Protein AF-T1Z226-F1 (afdb_monomer)

Structure (mmCIF, N/CA/C/O backbone):
data_AF-T1Z226-F1
#
_entry.id   AF-T1Z226-F1
#
loop_
_atom_site.group_PDB
_atom_site.id
_atom_site.type_symbol
_atom_site.label_atom_id
_atom_site.label_alt_id
_atom_site.label_comp_id
_atom_site.label_asym_id
_atom_site.label_entity_id
_atom_site.label_seq_id
_atom_site.pdbx_PDB_ins_code
_atom_site.Cartn_x
_atom_site.Cartn_y
_atom_site.Cartn_z
_atom_site.occupancy
_atom_site.B_iso_or_equiv
_atom_site.auth_seq_id
_atom_site.auth_comp_id
_atom_site.auth_asym_id
_atom_site.auth_atom_id
_atom_site.pdbx_PDB_model_num
ATOM 1 N N . LYS A 1 1 ? 1.326 -15.860 8.886 1.00 50.84 1 LYS A N 1
ATOM 2 C CA . LYS A 1 1 ? 2.769 -15.517 8.997 1.00 50.84 1 LYS A CA 1
ATOM 3 C C . LYS A 1 1 ? 2.866 -13.996 9.048 1.00 50.84 1 LYS A C 1
ATOM 5 O O . LYS A 1 1 ? 2.553 -13.371 8.050 1.00 50.84 1 LYS A O 1
ATOM 10 N N . GLY A 1 2 ? 3.148 -13.412 10.214 1.00 67.94 2 GLY A N 1
ATOM 11 C CA . GLY A 1 2 ? 3.230 -11.954 10.384 1.00 67.94 2 GLY A CA 1
ATOM 12 C C . GLY A 1 2 ? 4.636 -11.406 10.130 1.00 67.94 2 GLY A C 1
ATOM 13 O O . GLY A 1 2 ? 5.591 -12.174 9.987 1.00 67.94 2 GLY A O 1
ATOM 14 N N . ILE A 1 3 ? 4.762 -10.080 10.102 1.00 77.69 3 ILE A N 1
ATOM 15 C CA . ILE A 1 3 ? 6.046 -9.384 9.964 1.00 77.69 3 ILE A CA 1
ATOM 16 C C . ILE A 1 3 ? 6.856 -9.580 11.256 1.00 77.69 3 ILE A C 1
ATOM 18 O O . ILE A 1 3 ? 6.440 -9.135 12.324 1.00 77.69 3 ILE A O 1
ATOM 22 N N . LYS A 1 4 ? 8.026 -10.229 11.170 1.00 82.81 4 LYS A N 1
ATOM 23 C CA . LYS A 1 4 ? 9.007 -10.241 12.268 1.00 82.81 4 LYS A CA 1
ATOM 24 C C . LYS A 1 4 ? 9.731 -8.892 12.286 1.00 82.81 4 LYS A C 1
ATOM 26 O O . LYS A 1 4 ? 10.459 -8.570 11.349 1.00 82.81 4 LYS A O 1
ATOM 31 N N . GLY A 1 5 ? 9.489 -8.095 13.324 1.00 87.56 5 GLY A N 1
ATOM 32 C CA . GLY A 1 5 ? 10.114 -6.782 13.498 1.00 87.56 5 GLY A CA 1
ATOM 33 C C . GLY A 1 5 ? 11.606 -6.863 13.839 1.00 87.56 5 GLY A C 1
ATOM 34 O O . GLY A 1 5 ? 12.112 -7.902 14.258 1.00 87.56 5 GLY A O 1
ATOM 35 N N . ARG A 1 6 ? 12.309 -5.738 13.679 1.00 92.06 6 ARG A N 1
ATOM 36 C CA . ARG A 1 6 ? 13.689 -5.524 14.143 1.00 92.06 6 ARG A CA 1
ATOM 37 C C . ARG A 1 6 ? 13.748 -4.177 14.863 1.00 92.06 6 ARG A C 1
ATOM 39 O O . ARG A 1 6 ? 13.086 -3.238 14.423 1.00 92.06 6 ARG A O 1
ATOM 46 N N . LEU A 1 7 ? 14.547 -4.076 15.929 1.00 93.69 7 LEU A N 1
ATOM 47 C CA . LEU A 1 7 ? 14.773 -2.814 16.645 1.00 93.69 7 LEU A CA 1
ATOM 48 C C . LEU A 1 7 ? 15.163 -1.698 15.654 1.00 93.69 7 LEU A C 1
ATOM 50 O O . LEU A 1 7 ? 15.995 -1.920 14.772 1.00 93.69 7 LEU A O 1
ATOM 54 N N . ASN A 1 8 ? 14.529 -0.530 15.785 1.00 94.12 8 ASN A N 1
ATOM 55 C CA . ASN A 1 8 ? 14.672 0.650 14.916 1.00 94.12 8 ASN A CA 1
ATOM 56 C C . ASN A 1 8 ? 14.222 0.487 13.447 1.00 94.12 8 ASN A C 1
ATOM 58 O O . ASN A 1 8 ? 14.476 1.374 12.634 1.00 94.12 8 ASN A O 1
ATOM 62 N N . ARG A 1 9 ? 13.536 -0.605 13.070 1.00 92.62 9 ARG A N 1
ATOM 63 C CA . ARG A 1 9 ? 12.965 -0.780 11.723 1.00 92.62 9 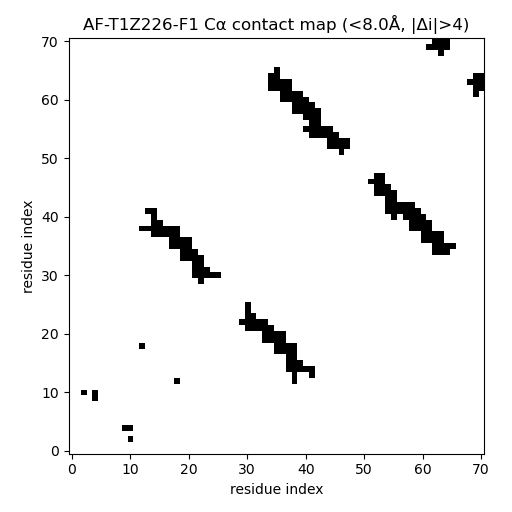ARG A CA 1
ATOM 64 C C . ARG A 1 9 ? 11.442 -0.712 11.765 1.00 92.62 9 ARG A C 1
ATOM 66 O O . ARG A 1 9 ? 10.798 -1.584 12.344 1.00 92.62 9 ARG A O 1
ATOM 73 N N . LEU A 1 10 ? 10.873 0.279 11.080 1.00 92.44 10 LEU A N 1
ATOM 74 C CA . LEU A 1 10 ? 9.430 0.342 10.859 1.00 92.44 10 LEU A CA 1
ATOM 75 C C . LEU A 1 10 ? 8.972 -0.845 9.990 1.00 92.44 10 LEU A C 1
ATOM 77 O O . LEU A 1 10 ? 9.643 -1.161 9.002 1.00 92.44 10 LEU A O 1
ATOM 81 N N . PRO A 1 11 ? 7.850 -1.506 10.326 1.00 91.69 11 PRO A N 1
ATOM 82 C CA . PRO A 1 11 ? 7.257 -2.525 9.468 1.00 91.69 11 PRO A CA 1
ATOM 83 C C . PRO A 1 11 ? 6.928 -1.945 8.089 1.00 91.69 11 PRO A C 1
ATOM 85 O O . PRO A 1 11 ? 6.275 -0.908 7.986 1.00 91.69 11 PRO A O 1
ATOM 88 N N . SER A 1 12 ? 7.370 -2.62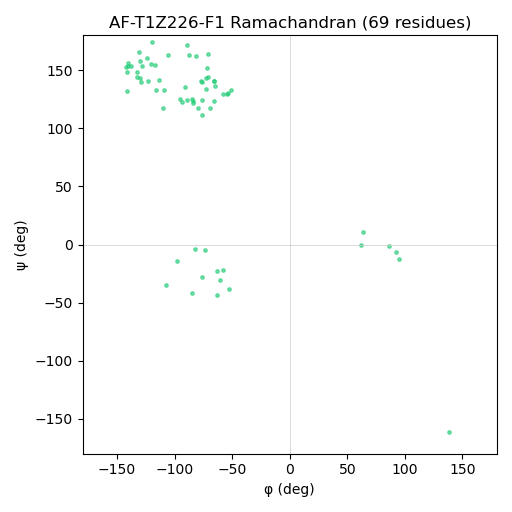1 7.032 1.00 91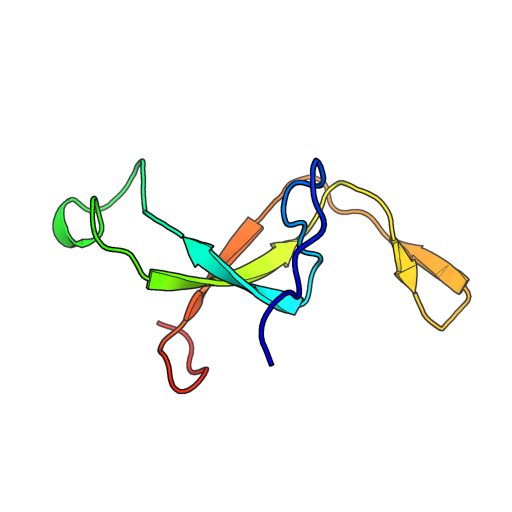.44 12 SER A N 1
ATOM 89 C CA . SER A 1 12 ? 7.074 -2.261 5.645 1.00 91.44 12 SER A CA 1
ATOM 90 C C . SER A 1 12 ? 6.277 -3.370 4.967 1.00 91.44 12 SER A C 1
ATOM 92 O O . SER A 1 12 ? 6.393 -4.534 5.347 1.00 91.44 12 SER A O 1
ATOM 94 N N . ALA A 1 13 ? 5.513 -3.004 3.943 1.00 91.88 13 ALA A N 1
ATOM 95 C CA . ALA A 1 13 ? 4.697 -3.914 3.149 1.00 91.88 13 ALA A CA 1
ATOM 96 C C . ALA A 1 13 ? 4.819 -3.567 1.656 1.00 91.88 13 ALA A C 1
ATOM 98 O O . ALA A 1 13 ? 5.096 -2.416 1.299 1.00 91.88 13 ALA A O 1
ATOM 99 N N . CYS A 1 14 ? 4.615 -4.565 0.804 1.00 91.31 14 CYS A N 1
ATOM 100 C CA . CYS A 1 14 ? 4.646 -4.484 -0.652 1.00 91.31 14 CYS A CA 1
ATOM 101 C C . CYS A 1 14 ? 3.289 -4.883 -1.252 1.00 91.31 14 CYS A C 1
ATOM 103 O O . CYS A 1 14 ? 2.367 -5.304 -0.551 1.00 91.31 14 CYS A O 1
ATOM 105 N N . VAL A 1 15 ? 3.157 -4.742 -2.573 1.00 91.94 15 VAL A N 1
ATOM 106 C CA . VAL A 1 15 ? 1.981 -5.228 -3.311 1.00 91.94 15 VAL A CA 1
ATOM 107 C C . VAL A 1 15 ? 1.751 -6.718 -3.025 1.00 91.94 15 VAL A C 1
ATOM 109 O O . VAL A 1 15 ? 2.672 -7.523 -3.153 1.00 91.94 15 VAL A O 1
ATOM 112 N N . GLY A 1 16 ? 0.521 -7.076 -2.653 1.00 89.50 16 GLY A N 1
ATOM 113 C CA . GLY A 1 16 ? 0.103 -8.433 -2.291 1.00 89.50 16 GLY A CA 1
ATOM 114 C C . GLY A 1 16 ? 0.127 -8.739 -0.790 1.00 89.50 16 GLY A C 1
ATOM 115 O O . GLY A 1 16 ? -0.465 -9.735 -0.376 1.00 89.50 16 GLY A O 1
ATOM 116 N N . ASP A 1 17 ? 0.740 -7.890 0.038 1.00 90.88 17 ASP A N 1
ATOM 117 C CA . ASP A 1 17 ? 0.760 -8.102 1.485 1.00 90.88 17 ASP A CA 1
ATOM 118 C C . ASP A 1 17 ? -0.578 -7.727 2.136 1.00 90.88 17 ASP A C 1
ATOM 120 O O . ASP A 1 17 ? -1.204 -6.713 1.804 1.00 90.88 17 ASP A O 1
ATOM 124 N N . MET A 1 18 ? -0.989 -8.536 3.118 1.00 90.00 18 MET A N 1
ATOM 125 C CA . MET A 1 18 ? -2.129 -8.240 3.982 1.00 90.00 18 MET A CA 1
A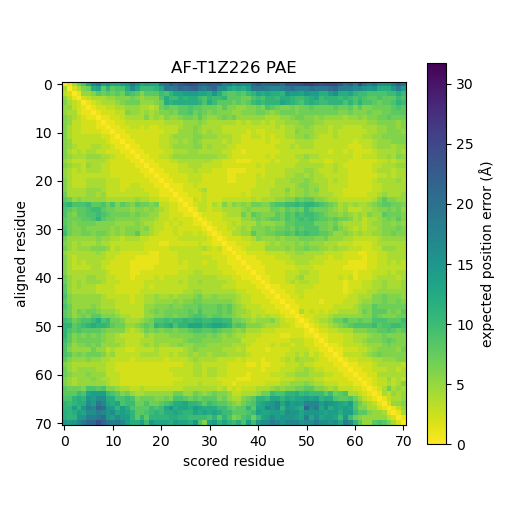TOM 126 C C . MET A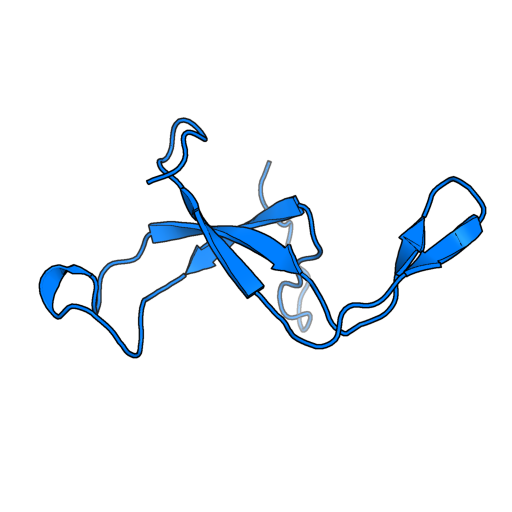 1 18 ? -1.689 -7.334 5.135 1.00 90.00 18 MET A C 1
ATOM 128 O O . MET A 1 18 ? -0.827 -7.694 5.939 1.00 90.00 18 MET A O 1
ATOM 132 N N . VAL A 1 19 ? -2.315 -6.167 5.236 1.00 91.38 19 VAL A N 1
ATOM 133 C CA . VAL A 1 19 ? -2.043 -5.137 6.239 1.00 91.38 19 VAL A CA 1
ATOM 134 C C . VAL A 1 19 ? -3.284 -4.840 7.072 1.00 91.38 19 VAL A C 1
ATOM 136 O O . VAL A 1 19 ? -4.413 -5.036 6.631 1.00 91.38 19 VAL A O 1
ATOM 139 N N . MET A 1 20 ? -3.076 -4.335 8.286 1.00 91.25 20 MET A N 1
ATOM 140 C CA . MET A 1 20 ? -4.156 -3.813 9.123 1.00 91.25 20 MET A CA 1
ATOM 141 C C . MET A 1 20 ? -4.272 -2.308 8.901 1.00 91.25 20 MET A C 1
ATOM 143 O O . MET A 1 20 ? -3.302 -1.576 9.094 1.00 91.25 20 MET A O 1
ATOM 147 N N . ALA A 1 21 ? -5.452 -1.847 8.490 1.00 92.06 21 ALA A N 1
ATOM 148 C CA . ALA A 1 21 ? -5.698 -0.454 8.140 1.00 92.06 21 ALA A CA 1
ATOM 149 C C . ALA A 1 21 ? -6.947 0.101 8.840 1.00 92.06 21 ALA A C 1
ATOM 151 O O . ALA A 1 21 ? -7.844 -0.634 9.254 1.00 92.06 21 ALA A O 1
ATOM 152 N N . THR A 1 22 ? -7.006 1.429 8.960 1.00 92.75 22 THR A N 1
ATOM 153 C CA . THR A 1 22 ? -8.188 2.161 9.438 1.00 92.75 22 THR A CA 1
ATOM 154 C C . THR A 1 22 ? -8.621 3.178 8.391 1.00 92.75 22 THR A C 1
ATOM 156 O O . THR A 1 22 ? -7.790 3.836 7.761 1.00 92.75 22 THR A O 1
ATOM 159 N N . VAL A 1 23 ? -9.932 3.336 8.206 1.00 92.38 23 VAL A N 1
ATOM 160 C CA . VAL A 1 23 ? -10.479 4.308 7.252 1.00 92.38 23 VAL A CA 1
ATOM 161 C C . VAL A 1 23 ? -10.454 5.707 7.871 1.00 92.38 23 VAL A C 1
ATOM 163 O O . VAL A 1 23 ? -11.117 5.964 8.879 1.00 92.38 23 VAL A O 1
ATOM 166 N N . LYS A 1 24 ? -9.697 6.628 7.262 1.00 91.62 24 LYS A N 1
ATOM 167 C CA . LYS A 1 24 ? -9.619 8.041 7.685 1.00 91.62 24 LYS A CA 1
ATOM 168 C C . LYS A 1 24 ? -10.739 8.902 7.091 1.00 91.62 24 LYS A C 1
ATOM 170 O O . LYS A 1 24 ? -11.317 9.725 7.795 1.00 91.62 24 LYS A O 1
ATOM 175 N N . LYS A 1 25 ? -11.057 8.702 5.809 1.00 91.81 25 LYS A N 1
ATOM 176 C CA . LYS A 1 25 ? -12.114 9.408 5.064 1.00 91.81 25 LYS A CA 1
ATOM 177 C C . LYS A 1 25 ? -13.010 8.379 4.370 1.00 91.81 25 LYS A C 1
ATOM 179 O O . LYS A 1 25 ? -12.501 7.388 3.864 1.00 91.81 25 LYS A O 1
ATOM 184 N N . GLY A 1 26 ? -14.322 8.606 4.367 1.00 90.38 26 GLY A N 1
ATOM 185 C CA . GLY A 1 26 ? -15.314 7.681 3.798 1.00 90.38 26 GLY A CA 1
ATOM 186 C C . GLY A 1 26 ? -16.567 7.542 4.664 1.00 90.38 26 GLY A C 1
ATOM 187 O O . GLY A 1 26 ? -16.814 8.399 5.523 1.00 90.38 26 GLY A O 1
ATOM 188 N N . LYS A 1 27 ? -17.330 6.460 4.447 1.00 91.62 27 LYS A N 1
ATOM 189 C CA . LYS A 1 27 ? -18.565 6.135 5.183 1.00 91.62 27 LYS A CA 1
ATOM 190 C C . LYS A 1 27 ? -18.325 6.135 6.704 1.00 91.62 27 LYS A C 1
ATOM 192 O O . LYS A 1 27 ? -17.368 5.486 7.138 1.00 91.62 27 LYS A O 1
ATOM 197 N N . PRO A 1 28 ? -19.156 6.824 7.511 1.00 90.94 28 PRO A N 1
ATOM 198 C CA . PRO A 1 28 ? -18.999 6.880 8.966 1.00 90.94 28 PRO A CA 1
ATOM 199 C C . PRO A 1 28 ? -18.901 5.501 9.630 1.00 90.94 28 PRO A C 1
ATOM 201 O O . PRO A 1 28 ? -18.046 5.315 10.492 1.00 90.94 28 PRO A O 1
ATOM 204 N N . ASP A 1 29 ? -19.664 4.514 9.149 1.00 89.00 29 ASP A N 1
ATOM 205 C CA . ASP A 1 29 ? -19.714 3.154 9.713 1.00 89.00 29 ASP A CA 1
ATOM 206 C C . ASP A 1 29 ? -18.393 2.383 9.642 1.00 89.00 29 ASP A C 1
ATOM 208 O O . ASP A 1 29 ? -18.184 1.424 10.393 1.00 89.00 29 ASP A O 1
ATOM 212 N N . LEU A 1 30 ? -17.514 2.777 8.715 1.00 87.38 30 LEU A N 1
ATOM 213 C CA . LEU A 1 30 ? -16.215 2.149 8.476 1.00 87.38 30 LEU A CA 1
ATOM 214 C C . LEU A 1 30 ? -15.066 2.895 9.166 1.00 87.38 30 LEU A C 1
ATOM 216 O O . LEU A 1 30 ? -13.959 2.364 9.267 1.00 87.38 30 LEU A O 1
ATOM 220 N N . ARG A 1 31 ? -15.297 4.125 9.638 1.00 89.75 31 ARG A N 1
ATOM 221 C CA . ARG A 1 31 ? -14.267 4.913 10.323 1.00 89.75 31 ARG A CA 1
ATOM 222 C C . ARG A 1 31 ? -13.993 4.333 11.707 1.00 89.75 31 ARG A C 1
ATOM 224 O O . ARG A 1 31 ? -14.863 3.739 12.333 1.00 89.75 31 ARG A O 1
ATOM 231 N N . LYS A 1 32 ? -12.765 4.529 12.196 1.00 89.12 32 LYS A N 1
ATOM 232 C CA . LYS A 1 32 ? -12.285 4.076 13.522 1.00 89.12 32 LYS A CA 1
ATOM 233 C C . LYS A 1 32 ? -12.287 2.551 13.749 1.00 89.12 32 LYS A C 1
ATOM 235 O O . LYS A 1 32 ? -11.837 2.114 14.801 1.00 89.12 32 LYS A O 1
ATOM 240 N N . LYS A 1 33 ? -12.720 1.741 12.777 1.00 89.75 33 LYS A N 1
ATOM 241 C CA . LYS A 1 33 ? -12.608 0.277 12.810 1.00 89.75 33 LYS A CA 1
ATOM 242 C C . LYS A 1 33 ? -11.297 -0.165 12.161 1.00 89.75 33 LYS A C 1
ATOM 244 O O . LYS A 1 33 ? -10.929 0.347 11.102 1.00 89.75 33 LYS A O 1
ATOM 249 N N . VAL A 1 34 ? -10.603 -1.104 12.801 1.00 91.19 34 VAL A N 1
ATOM 250 C CA . VAL A 1 34 ? -9.422 -1.769 12.232 1.00 91.19 34 VAL A CA 1
ATOM 251 C C . VAL A 1 34 ? -9.910 -2.914 11.357 1.00 91.19 34 VAL A C 1
ATOM 253 O O . VAL A 1 34 ? -10.655 -3.770 11.830 1.00 91.19 34 VAL A O 1
ATOM 256 N N . MET A 1 35 ? -9.519 -2.914 10.085 1.00 90.31 35 MET A N 1
ATOM 257 C CA . MET A 1 35 ? -9.893 -3.957 9.131 1.00 90.31 35 MET A CA 1
ATOM 258 C C . MET A 1 35 ? -8.668 -4.434 8.343 1.00 90.31 35 MET A C 1
ATOM 260 O O . MET A 1 35 ? -7.750 -3.638 8.110 1.00 90.31 35 MET A O 1
ATOM 264 N N . PRO A 1 36 ? -8.634 -5.714 7.932 1.00 91.94 36 PRO A N 1
ATOM 265 C CA . PRO A 1 36 ? -7.595 -6.189 7.041 1.00 91.94 36 PRO A CA 1
ATOM 266 C C . PRO A 1 36 ? -7.795 -5.609 5.637 1.00 91.94 36 PRO A C 1
ATOM 268 O O . PRO A 1 36 ? -8.917 -5.429 5.160 1.00 91.94 36 PRO A O 1
ATOM 271 N N . ALA A 1 37 ? -6.690 -5.306 4.973 1.00 92.94 37 ALA A N 1
ATOM 272 C CA . ALA A 1 37 ? -6.655 -4.832 3.601 1.00 92.94 37 ALA A CA 1
ATOM 273 C C . ALA A 1 37 ? -5.456 -5.440 2.870 1.00 92.94 37 ALA A C 1
ATOM 275 O O . ALA A 1 37 ? -4.447 -5.764 3.491 1.00 92.94 37 ALA A O 1
ATOM 276 N N . VAL A 1 38 ? -5.553 -5.578 1.554 1.00 93.31 38 VAL A N 1
ATOM 277 C CA . VAL A 1 38 ? -4.456 -6.023 0.689 1.00 93.31 38 VAL A CA 1
ATOM 278 C C . VAL A 1 38 ? -3.971 -4.841 -0.137 1.00 93.31 38 VAL A C 1
ATOM 280 O O . VAL A 1 38 ? -4.778 -4.109 -0.710 1.00 93.31 38 VAL A O 1
ATOM 283 N N . ILE A 1 39 ? -2.655 -4.640 -0.205 1.00 93.56 39 ILE A N 1
ATOM 284 C CA . ILE A 1 39 ? -2.053 -3.606 -1.058 1.00 93.56 39 ILE A CA 1
ATOM 285 C C . ILE A 1 39 ? -2.084 -4.088 -2.510 1.00 93.56 39 ILE A C 1
ATOM 287 O O . ILE A 1 39 ? -1.540 -5.144 -2.821 1.00 93.56 39 ILE A O 1
ATOM 291 N N . VAL A 1 40 ? -2.687 -3.308 -3.408 1.00 93.81 40 VAL A N 1
ATOM 292 C CA . VAL A 1 40 ? -2.854 -3.674 -4.828 1.00 93.81 40 VAL A CA 1
ATOM 293 C C . VAL A 1 40 ? -1.937 -2.859 -5.735 1.00 93.81 40 VAL A C 1
ATOM 295 O O . VAL A 1 40 ? -1.424 -3.380 -6.721 1.00 93.81 40 VAL A O 1
ATOM 298 N N . ARG A 1 41 ? -1.696 -1.586 -5.401 1.00 94.75 41 ARG A N 1
ATOM 299 C CA . ARG A 1 41 ? -0.825 -0.693 -6.177 1.00 94.75 41 ARG A CA 1
ATOM 300 C C . ARG A 1 41 ? 0.190 -0.005 -5.278 1.00 94.75 41 ARG A C 1
ATOM 302 O O . ARG A 1 41 ? -0.125 0.359 -4.144 1.00 94.75 41 ARG A O 1
ATOM 309 N N . GLN A 1 42 ? 1.399 0.167 -5.801 1.00 95.44 42 GLN A N 1
ATOM 310 C CA . GLN A 1 42 ? 2.523 0.810 -5.130 1.00 95.44 42 GLN A CA 1
ATOM 311 C C . GLN A 1 42 ? 3.324 1.668 -6.119 1.00 95.44 42 GLN A C 1
ATOM 313 O O . GLN A 1 42 ? 3.712 1.203 -7.191 1.00 95.44 42 GLN A O 1
ATOM 318 N N . ARG A 1 43 ? 3.630 2.907 -5.721 1.00 94.62 43 ARG A N 1
ATOM 319 C CA . ARG A 1 43 ? 4.445 3.847 -6.509 1.00 94.62 43 ARG A CA 1
ATOM 320 C C . ARG A 1 43 ? 5.940 3.535 -6.472 1.00 94.62 43 ARG A C 1
ATOM 322 O O . ARG A 1 43 ? 6.675 3.861 -7.398 1.00 94.62 43 ARG A O 1
ATOM 329 N N . LYS A 1 44 ? 6.418 2.915 -5.390 1.00 93.25 44 LYS A N 1
ATOM 330 C CA . LYS A 1 44 ? 7.802 2.436 -5.312 1.00 93.25 44 LYS A CA 1
ATOM 331 C C . LYS A 1 44 ? 7.988 1.315 -6.348 1.00 93.25 44 LYS A C 1
ATOM 333 O O . LYS A 1 44 ? 7.259 0.330 -6.261 1.00 93.25 44 LYS A O 1
ATOM 338 N N . PRO A 1 45 ? 8.951 1.428 -7.280 1.00 93.56 45 PRO A N 1
ATOM 339 C CA . PRO A 1 45 ? 9.195 0.373 -8.247 1.00 93.56 45 PRO A CA 1
ATOM 340 C C . PRO A 1 45 ? 9.704 -0.891 -7.559 1.00 93.56 45 PRO A C 1
ATOM 342 O O . PRO A 1 45 ? 10.546 -0.817 -6.657 1.00 93.56 45 PRO A O 1
ATOM 345 N N . TRP A 1 46 ? 9.241 -2.045 -8.029 1.00 91.44 46 TRP A N 1
ATOM 346 C CA . TRP A 1 46 ? 9.779 -3.344 -7.637 1.00 91.44 46 TRP A CA 1
ATOM 347 C C . TRP A 1 46 ? 10.130 -4.172 -8.868 1.00 91.44 46 TRP A C 1
ATOM 349 O O . TRP A 1 46 ? 9.572 -3.997 -9.954 1.00 91.44 46 TRP A O 1
ATOM 359 N N . ARG A 1 47 ? 11.094 -5.075 -8.685 1.00 92.62 47 ARG A N 1
ATOM 360 C CA . ARG A 1 47 ? 11.549 -5.986 -9.730 1.00 92.62 47 ARG A CA 1
ATOM 361 C C . ARG A 1 47 ? 10.649 -7.214 -9.753 1.00 92.62 47 ARG A C 1
ATOM 363 O O . ARG A 1 47 ? 10.478 -7.883 -8.732 1.00 92.62 47 ARG A O 1
ATOM 370 N N . ARG A 1 48 ? 10.087 -7.512 -10.918 1.00 90.69 48 ARG A N 1
ATOM 371 C CA . ARG A 1 48 ? 9.293 -8.715 -11.163 1.00 90.69 48 ARG A CA 1
ATOM 372 C C . ARG A 1 48 ? 10.222 -9.875 -11.579 1.00 90.69 48 ARG A C 1
ATOM 374 O O . ARG A 1 48 ? 11.402 -9.666 -11.868 1.00 90.69 48 ARG A O 1
ATOM 381 N N . LYS A 1 49 ? 9.738 -11.123 -11.511 1.00 90.44 49 LYS A N 1
ATOM 382 C CA . LYS A 1 49 ? 10.551 -12.343 -11.731 1.00 90.44 49 LYS A CA 1
ATOM 383 C C . LYS A 1 49 ? 11.187 -12.413 -13.126 1.00 90.44 49 LYS A C 1
ATOM 385 O O . LYS A 1 49 ? 12.273 -12.956 -13.267 1.00 90.44 49 LYS A O 1
ATOM 390 N N . ASP A 1 50 ? 10.519 -11.838 -14.115 1.00 93.44 50 ASP A N 1
ATOM 391 C CA . ASP A 1 50 ? 10.957 -11.656 -15.505 1.00 93.44 50 ASP A CA 1
ATOM 392 C C . ASP A 1 50 ? 12.025 -10.555 -15.677 1.00 93.44 50 ASP A C 1
ATOM 394 O O . ASP A 1 50 ? 12.556 -10.377 -16.766 1.00 93.44 50 ASP A O 1
ATOM 398 N N . GLY A 1 51 ? 12.383 -9.825 -14.615 1.00 91.56 51 GLY A N 1
ATOM 399 C CA . GLY A 1 51 ? 13.438 -8.807 -14.631 1.00 91.56 51 GLY A CA 1
ATOM 400 C C . GLY A 1 51 ? 12.954 -7.390 -14.932 1.00 91.56 51 GLY A C 1
ATOM 401 O O . GLY A 1 51 ? 13.728 -6.447 -14.768 1.00 91.56 51 GLY A O 1
ATOM 402 N N . VAL A 1 52 ? 11.680 -7.220 -15.283 1.00 93.75 52 VAL A N 1
ATOM 403 C CA . VAL A 1 52 ? 11.082 -5.907 -15.539 1.00 93.75 52 VAL A CA 1
ATOM 404 C C . VAL A 1 52 ? 10.813 -5.184 -14.217 1.00 93.75 52 VAL A C 1
ATOM 406 O O . VAL A 1 52 ? 10.366 -5.783 -13.232 1.00 93.75 52 VAL A O 1
ATOM 409 N N . TYR A 1 53 ? 11.071 -3.877 -14.192 1.00 92.38 53 TYR A N 1
ATOM 410 C CA . TYR A 1 53 ? 10.671 -3.008 -13.090 1.00 92.38 53 TYR A CA 1
ATOM 411 C C . TYR A 1 53 ? 9.269 -2.466 -13.351 1.00 92.38 53 TYR A C 1
ATOM 413 O O . TYR A 1 53 ? 9.027 -1.844 -14.381 1.00 92.38 53 TYR A O 1
ATOM 421 N N . MET A 1 54 ? 8.354 -2.684 -12.407 1.00 90.88 54 MET A N 1
ATOM 422 C CA . MET A 1 54 ? 7.005 -2.124 -12.464 1.00 90.88 54 MET A CA 1
ATOM 423 C C . MET A 1 54 ? 6.809 -1.106 -11.344 1.00 90.88 54 MET A C 1
ATOM 425 O O . MET A 1 54 ? 7.289 -1.311 -10.231 1.00 90.88 54 MET A O 1
ATOM 429 N N . TYR A 1 55 ? 6.096 -0.023 -11.644 1.00 93.12 55 TYR A N 1
ATOM 430 C CA . TYR A 1 55 ? 5.595 0.9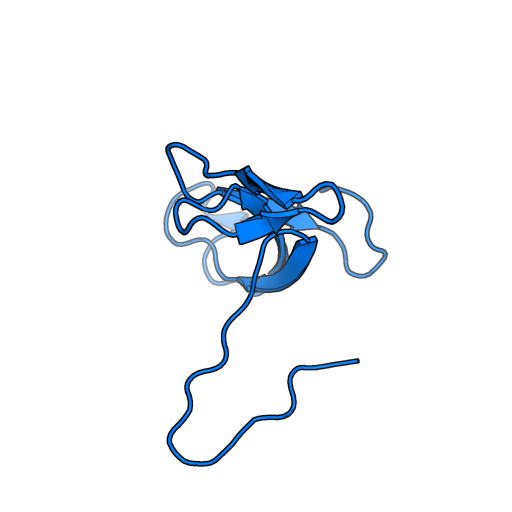51 -10.680 1.00 93.12 55 TYR A CA 1
ATOM 431 C C . TYR A 1 55 ? 4.185 1.383 -11.087 1.00 93.12 55 TYR A C 1
ATOM 433 O O . TYR A 1 55 ? 3.829 1.321 -12.263 1.00 93.12 55 TYR A O 1
ATOM 441 N N . PHE A 1 56 ? 3.387 1.811 -10.112 1.00 95.06 56 PHE A N 1
ATOM 442 C CA . PHE A 1 56 ? 2.076 2.408 -10.350 1.00 95.06 56 PHE A CA 1
ATOM 443 C C . PHE A 1 56 ? 2.114 3.922 -10.131 1.00 95.06 56 PHE A C 1
ATOM 445 O O . PHE A 1 56 ? 3.032 4.454 -9.506 1.00 95.06 56 PHE A O 1
ATOM 452 N N . GLU A 1 57 ? 1.100 4.618 -10.634 1.00 95.88 57 GLU A N 1
ATOM 453 C CA . GLU A 1 57 ? 0.928 6.055 -10.414 1.00 95.88 57 GLU A CA 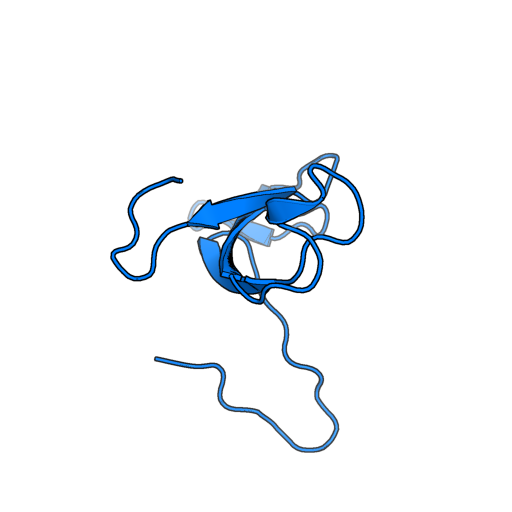1
ATOM 454 C C . GLU A 1 57 ? 0.715 6.383 -8.924 1.00 95.88 57 GLU A C 1
ATOM 456 O O . GLU A 1 57 ? 1.337 7.293 -8.370 1.00 95.88 57 GLU A O 1
ATOM 461 N N . ASP A 1 58 ? -0.111 5.584 -8.251 1.00 95.25 58 ASP A N 1
ATOM 462 C CA . ASP A 1 58 ? -0.589 5.799 -6.891 1.00 95.25 58 ASP A CA 1
ATOM 463 C C . ASP A 1 58 ? -0.447 4.551 -6.001 1.00 95.25 58 ASP A C 1
ATOM 465 O O . ASP A 1 58 ? -0.215 3.424 -6.447 1.00 95.25 58 ASP A O 1
ATOM 469 N N . ASN A 1 59 ? -0.575 4.769 -4.690 1.00 94.44 59 ASN A N 1
ATOM 470 C CA . ASN A 1 59 ? -0.653 3.691 -3.710 1.00 94.44 59 ASN A CA 1
ATOM 471 C C . ASN A 1 59 ? -2.125 3.392 -3.422 1.00 94.44 59 ASN A C 1
ATOM 473 O O . ASN A 1 59 ? -2.862 4.289 -3.011 1.00 94.44 59 ASN A O 1
ATOM 477 N N . ALA A 1 60 ? -2.540 2.136 -3.577 1.00 93.81 60 ALA A N 1
ATOM 478 C CA . ALA A 1 60 ? -3.922 1.727 -3.348 1.00 93.81 60 ALA A CA 1
ATOM 479 C C . ALA A 1 60 ? -4.000 0.360 -2.667 1.00 93.81 60 ALA A C 1
ATOM 481 O O . ALA A 1 60 ? -3.173 -0.522 -2.910 1.00 93.81 60 ALA A O 1
ATOM 482 N N . GLY A 1 61 ? -5.034 0.174 -1.847 1.00 93.38 61 GLY A N 1
ATOM 483 C CA . GLY A 1 61 ? -5.342 -1.094 -1.197 1.00 93.38 61 GLY A CA 1
ATOM 484 C C . GLY A 1 61 ? -6.843 -1.357 -1.160 1.00 93.38 61 GLY A C 1
ATOM 485 O O . GLY A 1 61 ? -7.644 -0.425 -1.226 1.00 93.38 61 GLY A O 1
ATOM 486 N N . VAL A 1 62 ? -7.206 -2.632 -1.062 1.00 93.12 62 VAL A N 1
ATOM 487 C CA . VAL A 1 62 ? -8.590 -3.118 -1.040 1.00 93.12 62 VAL A CA 1
ATOM 488 C C . VAL A 1 62 ? -8.863 -3.766 0.309 1.00 93.12 62 VAL A C 1
ATOM 490 O O . VAL A 1 62 ? -8.048 -4.543 0.801 1.00 93.12 62 VAL A O 1
ATOM 493 N N . ILE A 1 63 ? -9.994 -3.429 0.923 1.00 91.44 63 ILE A N 1
ATOM 494 C CA . ILE A 1 63 ? -10.417 -4.009 2.200 1.00 91.44 63 ILE A CA 1
ATOM 495 C C . ILE A 1 63 ? -10.863 -5.450 1.951 1.00 91.44 63 ILE A C 1
ATOM 497 O O . ILE A 1 63 ? -11.615 -5.723 1.019 1.00 91.44 63 ILE A O 1
ATOM 501 N N . VAL A 1 64 ? -10.407 -6.366 2.798 1.00 89.50 64 VAL A N 1
ATOM 502 C CA . VAL A 1 64 ? -10.749 -7.789 2.714 1.00 89.50 64 VAL A CA 1
ATOM 503 C C . VAL A 1 64 ? -11.346 -8.269 4.028 1.00 89.50 64 VAL A C 1
ATOM 505 O O . VAL A 1 64 ? -11.171 -7.651 5.079 1.00 89.50 64 VAL A O 1
ATOM 508 N N . ASN A 1 65 ? -12.054 -9.389 3.980 1.00 86.56 65 ASN A N 1
ATOM 509 C CA . ASN A 1 65 ? -12.479 -10.111 5.170 1.00 86.56 65 ASN A CA 1
ATOM 510 C C . ASN A 1 65 ? -11.334 -10.996 5.705 1.00 86.56 65 ASN A C 1
ATOM 512 O O . ASN A 1 65 ? -10.414 -11.335 4.959 1.00 86.56 65 ASN A O 1
ATOM 516 N N . PRO A 1 66 ? -11.384 -11.450 6.973 1.00 75.88 66 PRO A N 1
ATOM 517 C CA . PRO A 1 66 ? -10.373 -12.355 7.537 1.00 75.88 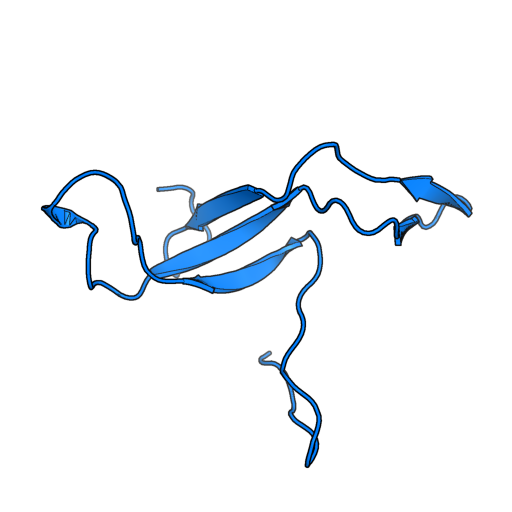66 PRO A CA 1
ATOM 518 C C . PRO A 1 66 ? -10.206 -13.678 6.771 1.00 75.88 66 PRO A C 1
ATOM 520 O O . PRO A 1 66 ? -9.162 -14.314 6.867 1.00 75.88 66 PRO A O 1
ATOM 523 N N . LYS A 1 67 ? -11.223 -14.083 5.997 1.00 78.88 67 LYS A N 1
ATOM 524 C CA . LYS A 1 67 ? -11.193 -15.254 5.108 1.00 78.88 67 LYS A CA 1
ATOM 525 C C . LYS A 1 67 ? -10.525 -14.989 3.747 1.00 78.88 67 LYS A C 1
ATOM 527 O O . LYS A 1 67 ? -10.386 -15.915 2.962 1.00 78.88 67 LYS A O 1
ATOM 532 N N . GLY A 1 68 ? -10.110 -13.752 3.463 1.00 69.88 68 GLY A N 1
ATOM 533 C CA . GLY A 1 68 ? -9.480 -13.359 2.196 1.00 69.88 68 GLY A CA 1
ATOM 534 C C . GLY A 1 68 ? -10.458 -12.984 1.080 1.00 69.88 68 GLY A C 1
ATOM 535 O O . GLY A 1 68 ? -10.026 -12.589 0.002 1.00 69.88 68 GLY A O 1
ATOM 536 N N . GLU A 1 69 ? -11.762 -13.063 1.334 1.00 79.62 69 GLU A N 1
ATOM 537 C CA . GLU A 1 69 ? -12.790 -12.595 0.404 1.00 79.62 69 GLU A CA 1
ATOM 538 C C . GLU A 1 69 ? -12.824 -11.064 0.359 1.00 79.62 69 GLU A C 1
ATOM 540 O O . GLU A 1 69 ? -12.632 -10.394 1.382 1.00 79.62 69 GLU A O 1
ATOM 545 N N . MET A 1 70 ? -13.076 -10.513 -0.830 1.00 73.19 70 MET A N 1
ATOM 546 C CA . MET A 1 70 ? -13.264 -9.074 -1.000 1.00 73.19 70 MET A CA 1
ATOM 547 C C . MET A 1 70 ? -14.532 -8.624 -0.275 1.00 73.19 70 MET A C 1
ATOM 549 O O . MET A 1 70 ? -15.539 -9.333 -0.267 1.00 73.19 70 MET A O 1
ATOM 553 N N . LYS A 1 71 ? -14.449 -7.452 0.351 1.00 68.00 71 LYS A N 1
ATOM 554 C CA . LYS A 1 71 ? -15.569 -6.810 1.030 1.00 68.00 71 LYS A CA 1
ATOM 555 C C . LYS A 1 71 ? -16.116 -5.651 0.209 1.00 68.00 71 LYS A C 1
ATOM 557 O O . LYS A 1 71 ? -15.293 -4.924 -0.389 1.00 68.00 71 LYS A O 1
#

Nearest PDB structures (foldseek):
  7q0f-assembly1_6  TM=9.727E-01  e=1.705E-09  Candida albicans SC5314
  4v5z-assembly1_Bk  TM=9.575E-01  e=1.421E-09  Canis lupus familiaris
  8a3w-assembly1_J  TM=9.675E-01  e=3.752E-09  Leishmania major strain Friedlin
  9cai-assembly1_CV  TM=9.887E-01  e=1.817E-08  Caenorhabditis elegans
  6rm3-assembly1_LV0  TM=9.328E-01  e=3.343E-07  Vairimorpha necatrix

Foldseek 3Di: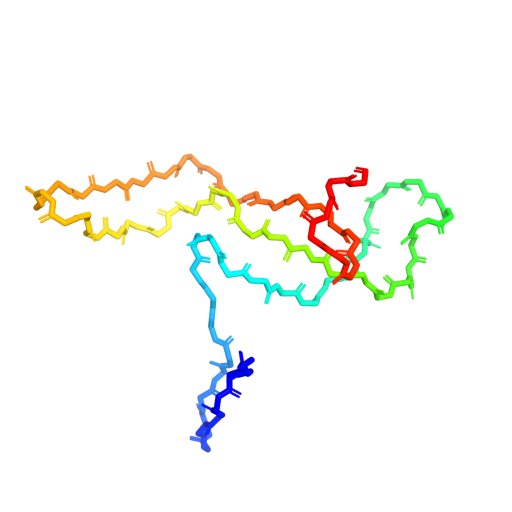
DDDDDDPPDDDDDDAQDKDWDADPDDDPVRHPDTFIKGWHFAQDWDADPVRDTDHDPDTDIFTAHPVRHGD

Organism: NCBI:txid99438

Secondary structure (DSSP, 8-state):
-----BTTB-----TT-EEEEEBSSS-GGGBT-EEEEEEEE-SS-EE-TTS-EE--SS-EEEEB-TTS-B-

Radius of gyration: 14.22 Å; Cα contacts (8 Å, |Δi|>4): 108; chains: 1; bounding box: 34×25×32 Å

InterPro domains:
  IPR000218 Large ribosomal subunit protein uL14 [PF00238] (8-71)
  IPR000218 Large ribosomal subunit protein uL14 [PTHR11761] (1-71)
  IPR000218 Large ribosomal subunit protein uL14 [SM01374] (1-71)
  IPR019972 Large ribosomal subunit protein uL14, conserved site [PS00049] (37-63)
  IPR036853 Large ribosomal subunit protein uL14 superfamily [G3DSA:2.40.150.20] (1-71)
  IPR036853 Large ribosomal subunit protein uL14 superfamily [SSF50193] (2-71)

Solvent-accessible surface area (backbone atoms only — not comparable to full-atom values): 4663 Å² total; per-residue (Å²): 138,79,88,83,79,52,93,97,50,81,91,81,84,55,70,73,38,80,41,84,45,64,45,88,77,76,65,72,92,52,40,89,42,82,40,46,24,33,29,72,37,38,48,70,67,47,75,45,98,90,68,50,74,50,61,40,96,50,73,43,66,45,55,32,44,100,86,71,47,82,107

pLDDT: mean 89.22, std 7.74, range [50.84, 95.88]

Sequence (71 aa):
KGIKGRLNRLPSACVGDMVMATVKKGKPDLRKKVMPAVIVRQRKPWRRKDGVYMYFEDNAGVIVNPKGEMK

Mean predicted aligned error: 5.15 Å